Protein AF-A0A8J2TFG5-F1 (afdb_monomer_lite)

Sequence (106 aa):
MHKWARTQTLTGQQLRRDETLNKLEPLLAFFATFVLGSELVRQMIRWDMAVLRESPWYNEILEEGIEIGIQRGIQQSIRQEVLSGIELGLDLKFGDAGLQLMPEIR

Foldseek 3Di:
DDDDDDDDDDDPPVVVPPPVVVVCVVVVVVCVVVVPPPVVVVVVVVPDVPVLVVDPCNVVCVVVVVVVVVVVVVVVVVVVVVLVVQCVVQCVPPNPVSNVCSVVVD

pLDDT: mean 71.92, std 21.56, range [32.28, 97.69]

Radius of gyration: 29.19 Å; chains: 1; bounding box: 52×39×76 Å

Secondary structure (DSSP, 8-state):
-----------TTSGGG-HHHHHHHHHHHHHHHHH-SSSHHHHHHHSSTTHHHHSTTHHHHHHHHHHHHHHHHHHHHHHHHHHHHHHHHHHHHHTHHHHTTHHHH-

Structure (mmCIF, N/CA/C/O backbone):
data_AF-A0A8J2TFG5-F1
#
_entry.id   AF-A0A8J2TFG5-F1
#
loop_
_atom_site.group_PDB
_atom_site.id
_atom_site.type_symbol
_atom_site.label_atom_id
_atom_site.label_alt_id
_atom_site.label_comp_id
_atom_site.label_asym_id
_atom_site.label_entity_id
_atom_site.label_seq_id
_atom_site.pdbx_PDB_ins_code
_atom_site.Cartn_x
_atom_site.Cartn_y
_atom_site.Cartn_z
_atom_site.occupancy
_atom_site.B_iso_or_equiv
_atom_site.auth_seq_id
_atom_site.auth_comp_id
_atom_site.auth_asym_id
_atom_site.auth_atom_id
_atom_site.pdbx_PDB_model_num
ATOM 1 N N . MET A 1 1 ? 10.981 -20.099 47.193 1.00 36.50 1 MET A N 1
ATOM 2 C CA . MET A 1 1 ? 11.228 -19.619 45.816 1.00 36.50 1 MET A CA 1
ATOM 3 C C . MET A 1 1 ? 10.687 -20.642 44.823 1.00 36.50 1 MET A C 1
ATOM 5 O O . MET A 1 1 ? 11.105 -21.788 44.858 1.00 36.50 1 MET A O 1
ATOM 9 N N . HIS A 1 2 ? 9.688 -20.203 44.051 1.00 42.59 2 HIS A N 1
ATOM 10 C CA . HIS A 1 2 ? 9.124 -20.696 42.782 1.00 42.59 2 HIS A CA 1
ATOM 11 C C . HIS A 1 2 ? 9.430 -22.115 42.274 1.00 42.59 2 HIS A C 1
ATOM 13 O O . HIS A 1 2 ? 10.552 -22.357 41.849 1.00 42.59 2 HIS A O 1
ATOM 19 N N . LYS A 1 3 ? 8.375 -22.940 42.113 1.00 39.88 3 LYS A N 1
ATOM 20 C CA . LYS A 1 3 ? 8.015 -23.630 40.847 1.00 39.88 3 LYS A CA 1
ATOM 21 C C . LYS A 1 3 ? 6.513 -23.984 40.831 1.00 39.88 3 LYS A C 1
ATOM 23 O O . LYS A 1 3 ? 6.126 -25.076 41.229 1.00 39.88 3 LYS A O 1
ATOM 28 N N . TRP A 1 4 ? 5.673 -23.068 40.349 1.00 32.28 4 TRP A N 1
ATOM 29 C CA . TRP A 1 4 ? 4.337 -23.386 39.828 1.00 32.28 4 TRP A CA 1
ATOM 30 C C . TRP A 1 4 ? 4.421 -23.335 38.304 1.00 32.28 4 TRP A C 1
ATOM 32 O O . TRP A 1 4 ? 4.709 -22.268 37.778 1.00 32.28 4 TRP A O 1
ATOM 42 N N . ALA A 1 5 ? 4.215 -24.464 37.620 1.00 42.81 5 ALA A N 1
ATOM 43 C CA . ALA A 1 5 ? 3.807 -24.516 36.209 1.00 42.81 5 ALA A CA 1
ATOM 44 C C . ALA A 1 5 ? 3.563 -25.971 35.779 1.00 42.81 5 ALA A C 1
ATOM 46 O O . ALA A 1 5 ? 4.372 -26.576 35.082 1.00 42.81 5 ALA A O 1
ATOM 47 N N . ARG A 1 6 ? 2.439 -26.546 36.209 1.00 47.75 6 ARG A N 1
ATOM 48 C CA . ARG A 1 6 ? 1.748 -27.596 35.451 1.00 47.75 6 ARG A CA 1
ATOM 49 C C . ARG A 1 6 ? 0.257 -27.444 35.704 1.00 47.75 6 ARG A C 1
ATOM 51 O O . ARG A 1 6 ? -0.244 -27.912 36.718 1.00 47.75 6 ARG A O 1
ATOM 58 N N . THR A 1 7 ? -0.439 -26.806 34.776 1.00 46.94 7 THR A N 1
ATOM 59 C CA . THR A 1 7 ? -1.890 -26.931 34.645 1.00 46.94 7 THR A CA 1
ATOM 60 C C . THR A 1 7 ? -2.185 -27.321 33.206 1.00 46.94 7 THR A C 1
ATOM 62 O O . THR A 1 7 ? -1.809 -26.642 32.254 1.00 46.94 7 THR A O 1
ATOM 65 N N . GLN A 1 8 ? -2.754 -28.517 33.089 1.00 50.12 8 GLN A N 1
ATOM 66 C CA . GLN A 1 8 ? -3.201 -29.159 31.863 1.00 50.12 8 GLN A CA 1
ATOM 67 C C . GLN A 1 8 ? -4.245 -28.291 31.154 1.00 50.12 8 GLN A C 1
ATOM 69 O O . GLN A 1 8 ? -5.097 -27.674 31.790 1.00 50.12 8 GLN A O 1
ATOM 74 N N . THR A 1 9 ? -4.191 -28.283 29.828 1.00 44.16 9 THR A N 1
ATOM 75 C CA . THR A 1 9 ? -5.222 -27.746 28.943 1.00 44.16 9 THR A CA 1
ATOM 76 C C . THR A 1 9 ? -6.521 -28.537 29.121 1.00 44.16 9 THR A C 1
ATOM 78 O O . THR A 1 9 ? -6.660 -29.654 28.626 1.00 44.16 9 THR A O 1
ATOM 81 N N . LEU A 1 10 ? -7.488 -27.972 29.847 1.00 42.31 10 LEU A N 1
ATOM 82 C CA . LEU A 1 10 ? -8.832 -28.541 29.960 1.00 42.31 10 LEU A CA 1
ATOM 83 C C . LEU A 1 10 ? -9.620 -28.171 28.697 1.00 42.31 10 LEU A C 1
ATOM 85 O O . LEU A 1 10 ? -9.981 -27.017 28.473 1.00 42.31 10 LEU A O 1
ATOM 89 N N . THR A 1 11 ? -9.820 -29.158 27.828 1.00 43.47 11 THR A N 1
ATOM 90 C CA . THR A 1 11 ? -10.568 -29.043 26.573 1.00 43.47 11 THR A CA 1
ATOM 91 C C . THR A 1 11 ? -12.075 -28.956 26.854 1.00 43.47 11 THR A C 1
ATOM 93 O O . THR A 1 11 ? -12.595 -29.599 27.764 1.00 43.47 11 THR A O 1
ATOM 96 N N . GLY A 1 12 ? -12.800 -28.154 26.062 1.00 54.16 12 GLY A N 1
ATOM 97 C CA . GLY A 1 12 ? -14.207 -27.750 26.263 1.00 54.16 12 GLY A CA 1
ATOM 98 C C . GLY A 1 12 ? -15.282 -28.852 26.288 1.00 54.16 12 GLY A C 1
ATOM 99 O O . GLY A 1 12 ? -16.469 -28.548 26.204 1.00 54.16 12 GLY A O 1
ATOM 100 N N . GLN A 1 13 ? -14.910 -30.127 26.410 1.00 53.75 13 GLN A N 1
ATOM 101 C CA . GLN A 1 13 ? -15.845 -31.245 26.551 1.00 53.75 13 GLN A CA 1
ATOM 102 C C . GLN A 1 13 ? -16.356 -31.423 27.990 1.00 53.75 13 GLN A C 1
ATOM 104 O O . GLN A 1 13 ? -17.446 -31.961 28.175 1.00 53.75 13 GLN A O 1
ATOM 109 N N . GLN A 1 14 ? -15.640 -30.926 29.007 1.00 49.12 14 GLN A N 1
ATOM 110 C CA . GLN A 1 14 ? -16.083 -31.027 30.407 1.00 49.12 14 GLN A CA 1
ATOM 111 C C . GLN A 1 14 ? -17.194 -30.028 30.776 1.00 49.12 14 GLN A C 1
ATOM 113 O O . GLN A 1 14 ? -18.014 -30.354 31.630 1.00 49.12 14 GLN A O 1
ATOM 118 N N . LEU A 1 15 ? -17.310 -28.878 30.092 1.00 48.59 15 LEU A N 1
ATOM 119 C CA . LEU A 1 15 ? -18.406 -27.922 30.338 1.00 48.59 15 LEU A CA 1
ATOM 120 C C . LEU A 1 15 ? -19.784 -28.436 29.878 1.00 48.59 15 LEU A C 1
ATOM 122 O O . LEU A 1 15 ? -20.797 -27.993 30.401 1.00 48.59 15 LEU A O 1
ATOM 126 N N . ARG A 1 16 ? -19.861 -29.393 28.941 1.00 52.00 16 ARG A N 1
ATOM 127 C CA . ARG A 1 16 ? -21.149 -29.954 28.467 1.00 52.00 16 ARG A CA 1
ATOM 128 C C . ARG A 1 16 ? -21.803 -30.938 29.442 1.00 52.00 16 ARG A C 1
ATOM 130 O O . ARG A 1 16 ? -22.892 -31.426 29.158 1.00 52.00 16 ARG A O 1
ATOM 137 N N . ARG A 1 17 ? -21.143 -31.271 30.555 1.00 47.75 17 ARG A N 1
ATOM 138 C CA . ARG A 1 17 ? -21.658 -32.206 31.570 1.00 47.75 17 ARG A CA 1
ATOM 139 C C . ARG A 1 17 ? -22.287 -31.533 32.787 1.00 47.75 17 ARG A C 1
ATOM 141 O O . ARG A 1 17 ? -22.587 -32.221 33.756 1.00 47.75 17 ARG A O 1
ATOM 148 N N . ASP A 1 18 ? -22.504 -30.226 32.739 1.00 52.31 18 ASP A N 1
ATOM 149 C CA . ASP A 1 18 ? -23.192 -29.521 33.811 1.00 52.31 18 ASP A CA 1
ATOM 150 C C . ASP A 1 18 ? -24.703 -29.476 33.513 1.00 52.31 18 ASP A C 1
ATOM 152 O O . ASP A 1 18 ? -25.152 -28.755 32.622 1.00 52.31 18 ASP A O 1
ATOM 156 N N . GLU A 1 19 ? -25.508 -30.269 34.230 1.00 55.25 19 GLU A N 1
ATOM 157 C CA . GLU A 1 19 ? -26.982 -30.283 34.111 1.00 55.25 19 GLU A CA 1
ATOM 158 C C . GLU A 1 19 ? -27.611 -28.893 34.302 1.00 55.25 19 GLU A C 1
ATOM 160 O O . GLU A 1 19 ? -28.733 -28.637 33.856 1.00 55.25 19 GLU A O 1
ATOM 165 N N . THR A 1 20 ? -26.882 -27.983 34.945 1.00 53.84 20 THR A N 1
ATOM 166 C CA . THR A 1 20 ? -27.275 -26.592 35.153 1.00 53.84 20 THR A CA 1
ATOM 167 C C . THR A 1 20 ? -27.311 -25.803 33.838 1.00 53.84 20 THR A C 1
ATOM 169 O O . THR A 1 20 ? -28.199 -24.972 33.660 1.00 53.84 20 THR A O 1
ATOM 172 N N . LEU A 1 21 ? -26.425 -26.103 32.877 1.00 51.16 21 LEU A N 1
ATOM 173 C CA . LEU A 1 21 ? -26.386 -25.447 31.560 1.00 51.16 21 LEU A CA 1
ATOM 174 C C . LEU A 1 21 ? -27.566 -25.859 30.666 1.00 51.16 21 LEU A C 1
ATOM 176 O O . LEU A 1 21 ? -28.171 -25.002 30.027 1.00 51.16 21 LEU A O 1
ATOM 180 N N . ASN A 1 22 ? -27.968 -27.134 30.694 1.00 53.19 22 ASN A N 1
ATOM 181 C CA . ASN A 1 22 ? -29.112 -27.628 29.909 1.00 53.19 22 ASN A CA 1
ATOM 182 C C . ASN A 1 22 ? -30.455 -27.035 30.376 1.00 53.19 22 ASN A C 1
ATOM 184 O O . ASN A 1 22 ? -31.378 -26.872 29.584 1.00 53.19 22 ASN A O 1
ATOM 188 N N . LYS A 1 23 ? -30.580 -26.674 31.660 1.00 57.28 23 LYS A N 1
ATOM 189 C CA . LYS A 1 23 ? -31.787 -26.010 32.195 1.00 57.28 23 LYS A CA 1
ATOM 190 C C . LYS A 1 23 ? -31.874 -24.531 31.811 1.00 57.28 23 LYS A C 1
ATOM 192 O O . LYS A 1 23 ? -32.961 -23.959 31.840 1.00 57.28 23 LYS A O 1
ATOM 197 N N . LEU A 1 24 ? -30.746 -23.919 31.457 1.00 57.09 24 LEU A N 1
ATOM 198 C CA . LEU A 1 24 ? -30.661 -22.516 31.053 1.00 57.09 24 LEU A CA 1
ATOM 199 C C . LEU A 1 24 ? -30.800 -22.328 29.540 1.00 57.09 24 LEU A C 1
ATOM 201 O O . LEU A 1 24 ? -31.043 -21.210 29.102 1.00 57.09 24 LEU A O 1
ATOM 205 N N . GLU A 1 25 ? -30.707 -23.395 28.748 1.00 55.47 25 GLU A N 1
ATOM 206 C CA . GLU A 1 25 ? -30.830 -23.371 27.285 1.00 55.47 25 GLU A CA 1
ATOM 207 C C . GLU A 1 25 ? -32.173 -22.785 26.785 1.00 55.47 25 GLU A C 1
ATOM 209 O O . GLU A 1 25 ? -32.148 -21.910 25.914 1.00 55.47 25 GLU A O 1
ATOM 214 N N . PRO A 1 26 ? -33.343 -23.116 27.378 1.00 63.53 26 PRO A N 1
ATOM 215 C CA . PRO A 1 26 ? -34.614 -22.506 26.981 1.00 63.53 26 PRO A CA 1
ATOM 216 C C . PRO A 1 26 ? -34.708 -21.027 27.379 1.00 63.53 26 PRO A C 1
ATOM 218 O O . PRO A 1 26 ? -35.283 -20.220 26.650 1.00 63.53 26 PRO A O 1
ATOM 221 N N . LEU A 1 27 ? -34.118 -20.659 28.523 1.00 58.72 27 LEU A N 1
ATOM 222 C CA . LEU A 1 27 ? -34.057 -19.274 28.995 1.00 58.72 27 LEU A CA 1
ATOM 223 C C . LEU A 1 27 ? -33.139 -18.434 28.100 1.00 58.72 27 LEU A C 1
ATOM 225 O O . LEU A 1 27 ? -33.515 -17.335 27.712 1.00 58.72 27 LEU A O 1
ATOM 229 N N . LEU A 1 28 ? -31.981 -18.962 27.704 1.00 57.84 28 LEU A N 1
ATOM 230 C CA . LEU A 1 28 ? -31.064 -18.339 26.746 1.00 57.84 28 LEU A CA 1
ATOM 231 C C . LEU A 1 28 ? -31.723 -18.124 25.379 1.00 57.84 28 LEU A C 1
ATOM 233 O O . LEU A 1 28 ? -31.599 -17.039 24.817 1.00 57.84 28 LEU A O 1
ATOM 237 N N . ALA A 1 29 ? -32.469 -19.107 24.870 1.00 57.59 29 ALA A N 1
ATOM 238 C CA . ALA A 1 29 ? -33.221 -18.968 23.621 1.00 57.59 29 ALA A CA 1
ATOM 239 C C . ALA A 1 29 ? -34.346 -17.916 23.727 1.00 57.59 29 ALA A C 1
ATOM 241 O O . ALA A 1 29 ? -34.560 -17.122 22.804 1.00 57.59 29 ALA A O 1
ATOM 242 N N . PHE A 1 30 ? -35.026 -17.854 24.876 1.00 61.66 30 PHE A N 1
ATOM 243 C CA . PHE A 1 30 ? -36.035 -16.836 25.177 1.00 61.66 30 PHE A CA 1
ATOM 244 C C . PHE A 1 30 ? -35.427 -15.424 25.253 1.00 61.66 30 PHE A C 1
ATOM 246 O O . PHE A 1 30 ? -35.939 -14.496 24.625 1.00 61.66 30 PHE A O 1
ATOM 253 N N . PHE A 1 31 ? -34.286 -15.261 25.934 1.00 53.41 31 PHE A N 1
ATOM 254 C CA . PHE A 1 31 ? -33.563 -13.988 25.993 1.00 53.41 31 PHE A CA 1
ATOM 255 C C . PHE A 1 31 ? -32.992 -13.584 24.634 1.00 53.41 31 PHE A C 1
ATOM 257 O O . PHE A 1 31 ? -33.092 -12.415 24.282 1.00 53.41 31 PHE A O 1
ATOM 264 N N . ALA A 1 32 ? -32.478 -14.515 23.827 1.00 57.53 32 ALA A N 1
ATOM 265 C CA . ALA A 1 32 ? -32.022 -14.221 22.467 1.00 57.53 32 ALA A CA 1
ATOM 266 C C . ALA A 1 32 ? -33.161 -13.689 21.579 1.00 57.53 32 ALA A C 1
ATOM 268 O O . ALA A 1 32 ? -32.946 -12.784 20.777 1.00 57.53 32 ALA A O 1
ATOM 269 N N . THR A 1 33 ? -34.386 -14.186 21.776 1.00 60.09 33 THR A N 1
ATOM 270 C CA . THR A 1 33 ? -35.575 -13.704 21.053 1.00 60.09 33 THR A CA 1
ATOM 271 C C . THR A 1 33 ? -35.994 -12.292 21.497 1.00 60.09 33 THR A C 1
ATOM 273 O O . THR A 1 33 ? -36.491 -11.518 20.683 1.00 60.09 33 THR A O 1
ATOM 276 N N . PHE A 1 34 ? -35.771 -11.924 22.766 1.00 52.00 34 PHE A N 1
ATOM 277 C CA . PHE A 1 34 ? -36.192 -10.633 23.333 1.00 52.00 34 PHE A CA 1
ATOM 278 C C . PHE A 1 34 ? -35.113 -9.529 23.279 1.00 52.00 34 PHE A C 1
ATOM 280 O O . PHE A 1 34 ? -35.430 -8.352 23.131 1.00 52.00 34 PHE A O 1
ATOM 287 N N . VAL A 1 35 ? -33.828 -9.884 23.375 1.00 53.44 35 VAL A N 1
ATOM 288 C CA . VAL A 1 35 ? -32.694 -8.950 23.551 1.00 53.44 35 VAL A CA 1
ATOM 289 C C . VAL A 1 35 ? -31.977 -8.601 22.233 1.00 53.44 35 VAL A C 1
ATOM 291 O O . VAL A 1 35 ? -31.122 -7.718 22.201 1.00 53.44 35 VAL A O 1
ATOM 294 N N . LEU A 1 36 ? -32.376 -9.192 21.102 1.00 50.94 36 LEU A N 1
ATOM 295 C CA . LEU A 1 36 ? -31.852 -8.855 19.765 1.00 50.94 36 LEU A CA 1
ATOM 296 C C . LEU A 1 36 ? -32.695 -7.807 19.007 1.00 50.94 36 LEU A C 1
ATOM 298 O O . LEU A 1 36 ? -32.660 -7.720 17.782 1.00 50.94 36 LEU A O 1
ATOM 302 N N . GLY A 1 37 ? -33.441 -6.963 19.721 1.00 55.62 37 GLY A N 1
ATOM 303 C CA . GLY A 1 37 ? -34.252 -5.892 19.138 1.00 55.62 37 GLY A CA 1
ATOM 304 C C . GLY A 1 37 ? -33.456 -4.631 18.796 1.00 55.62 37 GLY A C 1
ATOM 305 O O . GLY A 1 37 ? -33.664 -3.607 19.426 1.00 55.62 37 GLY A O 1
ATOM 306 N N . SER A 1 38 ? -32.560 -4.672 17.804 1.00 59.38 38 SER A N 1
ATOM 307 C CA . SER A 1 38 ? -31.979 -3.517 17.067 1.00 59.38 38 SER A CA 1
ATOM 308 C C . SER A 1 38 ? -31.273 -2.367 17.825 1.00 59.38 38 SER A C 1
ATOM 310 O O . SER A 1 38 ? -30.637 -1.537 17.174 1.00 59.38 38 SER A O 1
ATOM 312 N N . GLU A 1 39 ? -31.313 -2.332 19.159 1.00 53.00 39 GLU A N 1
ATOM 313 C CA . GLU A 1 39 ? -30.708 -1.286 19.990 1.00 53.00 39 GLU A CA 1
ATOM 314 C C . GLU A 1 39 ? -29.475 -1.795 20.739 1.00 53.00 39 GLU A C 1
ATOM 316 O O . GLU A 1 39 ? -28.495 -1.069 20.863 1.00 53.00 39 GLU A O 1
ATOM 321 N N . LEU A 1 40 ? -29.445 -3.080 21.117 1.00 55.50 40 LEU A N 1
ATOM 322 C CA . LEU A 1 40 ? -28.236 -3.712 21.650 1.00 55.50 40 LEU A CA 1
ATOM 323 C C . LEU A 1 40 ? -27.157 -3.868 20.574 1.00 55.50 40 LEU A C 1
ATOM 325 O O . LEU A 1 40 ? -25.994 -3.620 20.850 1.00 55.50 40 LEU A O 1
ATOM 329 N N . VAL A 1 41 ? -27.530 -4.194 19.332 1.00 55.12 41 VAL A N 1
ATOM 330 C CA . VAL A 1 41 ? -26.586 -4.229 18.198 1.00 55.12 41 VAL A CA 1
ATOM 331 C C . VAL A 1 41 ? -26.065 -2.825 17.890 1.00 55.12 41 VAL A C 1
ATOM 333 O O . VAL A 1 41 ? -24.877 -2.644 17.654 1.00 55.12 41 VAL A O 1
ATOM 336 N N . ARG A 1 42 ? -26.929 -1.803 17.962 1.00 53.19 42 ARG A N 1
ATOM 337 C CA . ARG A 1 42 ? -26.523 -0.398 17.811 1.00 53.19 42 ARG A CA 1
ATOM 338 C C . ARG A 1 42 ? -25.597 0.055 18.937 1.00 53.19 42 ARG A C 1
ATOM 340 O O . ARG A 1 42 ? -24.648 0.783 18.674 1.00 53.19 42 ARG A O 1
ATOM 347 N N . GLN A 1 43 ? -25.833 -0.401 20.167 1.00 51.41 43 GLN A N 1
ATOM 348 C CA . GLN A 1 43 ? -24.923 -0.186 21.288 1.00 51.41 43 GLN A CA 1
ATOM 349 C C . GLN A 1 43 ? -23.620 -0.972 21.098 1.00 51.41 43 GLN A C 1
ATOM 351 O O . GLN A 1 43 ? -22.573 -0.368 21.246 1.00 51.41 43 GLN A O 1
ATOM 356 N N . MET A 1 44 ? -23.639 -2.225 20.640 1.00 50.72 44 MET A N 1
ATOM 357 C CA . MET A 1 44 ? -22.434 -3.006 20.317 1.00 50.72 44 MET A CA 1
ATOM 358 C C . MET A 1 44 ? -21.603 -2.413 19.174 1.00 50.72 44 MET A C 1
ATOM 360 O O . MET A 1 44 ? -20.392 -2.525 19.220 1.00 50.72 44 MET A O 1
ATOM 364 N N . ILE A 1 45 ? -22.217 -1.760 18.180 1.00 50.38 45 ILE A N 1
ATOM 365 C CA . ILE A 1 45 ? -21.497 -1.020 17.121 1.00 50.38 45 ILE A CA 1
ATOM 366 C C . ILE A 1 45 ? -20.945 0.322 17.648 1.00 50.38 45 ILE A C 1
ATOM 368 O O . ILE A 1 45 ? -20.005 0.883 17.087 1.00 50.38 45 ILE A O 1
ATOM 372 N N . ARG A 1 46 ? -21.537 0.868 18.720 1.00 51.69 46 ARG A N 1
ATOM 373 C CA . ARG A 1 46 ? -21.130 2.136 19.352 1.00 51.69 46 ARG A CA 1
ATOM 374 C C . ARG A 1 46 ? -20.035 1.956 20.411 1.00 51.69 46 ARG A C 1
ATOM 376 O O . ARG A 1 46 ? -19.337 2.920 20.718 1.00 51.69 46 ARG A O 1
ATOM 383 N N . TRP A 1 47 ? -19.869 0.750 20.944 1.00 48.03 47 TRP A N 1
ATOM 384 C CA . TRP A 1 47 ? -18.578 0.273 21.436 1.00 48.03 47 TRP A CA 1
ATOM 385 C C . TRP A 1 47 ? -17.759 0.068 20.143 1.00 48.03 47 TRP A C 1
ATOM 387 O O . TRP A 1 47 ? -18.172 -0.667 19.264 1.00 48.03 47 TRP A O 1
ATOM 397 N N . ASP A 1 48 ? -16.733 0.844 19.802 1.00 52.84 48 ASP A N 1
ATOM 398 C CA . ASP A 1 48 ? -15.428 0.630 20.413 1.00 52.84 48 ASP A CA 1
ATOM 399 C C . ASP A 1 48 ? -14.382 1.706 20.037 1.00 52.84 48 ASP A C 1
ATOM 401 O O . ASP A 1 48 ? -13.201 1.464 20.187 1.00 52.84 48 ASP A O 1
ATOM 405 N N . MET A 1 49 ? -14.718 2.923 19.576 1.00 50.78 49 MET A N 1
ATOM 406 C CA . MET A 1 49 ? -13.649 3.949 19.411 1.00 50.78 49 MET A CA 1
ATOM 407 C C . MET A 1 49 ? -13.051 4.431 20.750 1.00 50.78 49 MET A C 1
ATOM 409 O O . MET A 1 49 ? -11.973 5.035 20.776 1.00 50.78 49 MET A O 1
ATOM 413 N N . ALA A 1 50 ? -13.762 4.189 21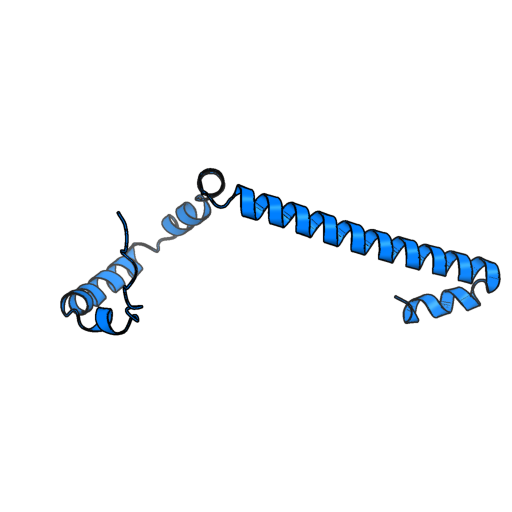.855 1.00 54.19 50 ALA A N 1
ATOM 414 C CA . ALA A 1 50 ? -13.307 4.448 23.221 1.00 54.19 50 ALA A CA 1
ATOM 415 C C . ALA A 1 50 ? -12.722 3.189 23.885 1.00 54.19 50 ALA A C 1
ATOM 417 O O . ALA A 1 50 ? -11.665 3.272 24.498 1.00 54.19 50 ALA A O 1
ATOM 418 N N . VAL A 1 51 ? -13.355 2.024 23.704 1.00 55.06 51 VAL A N 1
ATOM 419 C CA . VAL A 1 51 ? -12.899 0.756 24.300 1.00 55.06 51 VAL A CA 1
ATOM 420 C C . VAL A 1 51 ? -11.653 0.208 23.592 1.00 55.06 51 VAL A C 1
ATOM 422 O O . VAL A 1 51 ? -10.776 -0.301 24.281 1.00 55.06 51 VAL A O 1
ATOM 425 N N . LEU A 1 52 ? -11.464 0.448 22.284 1.00 58.94 52 LEU A N 1
ATOM 426 C CA . LEU A 1 52 ? -10.212 0.131 21.597 1.00 58.94 52 LEU A CA 1
ATOM 427 C C . LEU A 1 52 ? -9.083 0.931 22.241 1.00 58.94 52 LEU A C 1
ATOM 429 O O . LEU A 1 52 ? -8.108 0.346 22.688 1.00 58.94 52 LEU A O 1
ATOM 433 N N . ARG A 1 53 ? -9.255 2.246 22.413 1.00 57.00 53 ARG A N 1
ATOM 434 C CA . ARG A 1 53 ? -8.248 3.125 23.031 1.00 57.00 53 ARG A CA 1
ATOM 435 C C . ARG A 1 53 ? -7.881 2.760 24.470 1.00 57.00 53 ARG A C 1
ATOM 437 O O . ARG A 1 53 ? -6.759 3.034 24.882 1.00 57.00 53 ARG A O 1
ATOM 444 N N . GLU A 1 54 ? -8.811 2.178 25.220 1.00 56.16 54 GLU A N 1
ATOM 445 C CA . GLU A 1 54 ? -8.569 1.674 26.577 1.00 56.16 54 GLU A CA 1
ATOM 446 C C . GLU A 1 54 ? -8.138 0.197 26.599 1.00 56.16 54 GLU A C 1
ATOM 448 O O . GLU A 1 54 ? -7.764 -0.326 27.651 1.00 56.16 54 GLU A O 1
ATOM 453 N N . SER A 1 55 ? -8.154 -0.486 25.449 1.00 63.97 55 SER A N 1
ATOM 454 C CA . SER A 1 55 ? -7.697 -1.864 25.342 1.00 63.97 55 SER A CA 1
ATOM 455 C C . SER A 1 55 ? -6.165 -1.913 25.402 1.00 63.97 55 SER A C 1
ATOM 457 O O . SER A 1 55 ? -5.493 -1.133 24.721 1.00 63.97 55 SER A O 1
ATOM 459 N N . PRO A 1 56 ? -5.583 -2.875 26.135 1.00 63.91 56 PRO A N 1
ATOM 460 C CA . PRO A 1 56 ? -4.134 -3.067 26.179 1.00 63.91 56 PRO A CA 1
ATOM 461 C C . PRO A 1 56 ? -3.479 -3.468 24.846 1.00 63.91 56 PRO A C 1
ATOM 463 O O . PRO A 1 56 ? -2.295 -3.755 24.870 1.00 63.91 56 PRO A O 1
ATOM 466 N N . TRP A 1 57 ? -4.242 -3.588 23.751 1.00 68.88 57 TRP A N 1
ATOM 467 C CA . TRP A 1 57 ? -3.798 -4.109 22.447 1.00 68.88 57 TRP A CA 1
ATOM 468 C C . TRP A 1 57 ? -3.971 -3.098 21.300 1.00 68.88 57 TRP A C 1
ATOM 470 O O . TRP A 1 57 ? -3.682 -3.399 20.142 1.00 68.88 57 TRP A O 1
ATOM 480 N N . TYR A 1 58 ? -4.524 -1.912 21.569 1.00 79.31 58 TYR A N 1
ATOM 481 C CA . TYR A 1 58 ? -4.828 -0.943 20.514 1.00 79.31 58 TYR A CA 1
ATOM 482 C C . TYR A 1 58 ? -3.602 -0.253 19.962 1.00 79.31 58 TYR A C 1
ATOM 484 O O . TYR A 1 58 ? -3.545 -0.003 18.760 1.00 79.31 58 TYR A O 1
ATOM 492 N N . ASN A 1 59 ? -2.635 0.044 20.825 1.00 79.50 59 ASN A N 1
ATOM 493 C CA . ASN A 1 59 ? -1.386 0.636 20.376 1.00 79.50 59 ASN A CA 1
ATOM 494 C C . ASN A 1 59 ? -0.646 -0.357 19.480 1.00 79.50 59 ASN A C 1
ATOM 496 O O . ASN A 1 59 ? -0.188 0.033 18.419 1.00 79.50 59 ASN A O 1
ATOM 500 N N . GLU A 1 60 ? -0.657 -1.641 19.830 1.00 83.00 60 GLU A N 1
ATOM 501 C CA . GLU A 1 60 ? -0.049 -2.724 19.065 1.00 83.00 60 GLU A CA 1
ATOM 502 C C . GLU A 1 60 ? -0.706 -2.873 17.687 1.00 83.00 60 GLU A C 1
ATOM 504 O O . GLU A 1 60 ? -0.021 -2.843 16.671 1.00 83.00 60 GLU A O 1
ATOM 509 N N . ILE A 1 61 ? -2.041 -2.945 17.618 1.00 84.38 61 ILE A N 1
ATOM 510 C CA . ILE A 1 61 ? -2.755 -3.041 16.332 1.00 84.38 61 ILE A CA 1
ATOM 511 C C . ILE A 1 61 ? -2.545 -1.779 15.483 1.00 84.38 61 ILE A C 1
ATOM 513 O O . ILE A 1 61 ? -2.442 -1.863 14.257 1.00 84.38 61 ILE A O 1
ATOM 517 N N . LEU A 1 62 ? -2.507 -0.603 16.113 1.00 87.56 62 LEU A N 1
ATOM 518 C CA . LEU A 1 62 ? -2.271 0.659 15.419 1.00 87.56 62 LEU A CA 1
ATOM 519 C C . LEU A 1 62 ? -0.840 0.735 14.875 1.00 87.56 62 LEU A C 1
ATOM 521 O O . LEU A 1 62 ? -0.659 1.110 13.719 1.00 87.56 62 LEU A O 1
ATOM 525 N N . GLU A 1 63 ? 0.155 0.361 15.676 1.00 88.25 63 GLU A N 1
ATOM 526 C CA . GLU A 1 63 ? 1.565 0.308 15.290 1.00 88.25 63 GLU A CA 1
ATOM 527 C C . GLU A 1 63 ? 1.788 -0.701 14.161 1.00 88.25 63 GLU A C 1
ATOM 529 O O . GLU A 1 63 ? 2.330 -0.329 13.120 1.00 88.25 63 GLU A O 1
ATOM 534 N N . GLU A 1 64 ? 1.276 -1.929 14.296 1.00 92.56 64 GLU A N 1
ATOM 535 C CA . GLU A 1 64 ? 1.329 -2.945 13.240 1.00 92.56 64 GLU A CA 1
ATOM 536 C C . GLU A 1 64 ? 0.620 -2.46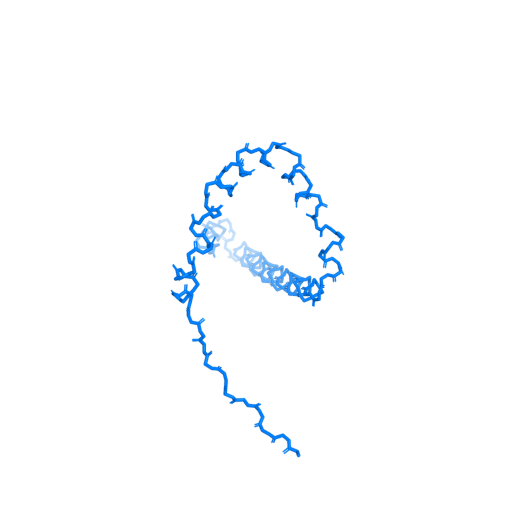5 11.966 1.00 92.56 64 GLU A C 1
ATOM 538 O O . GLU A 1 64 ? 1.124 -2.634 10.855 1.00 92.56 64 GLU A O 1
ATOM 543 N N . GLY A 1 65 ? -0.542 -1.821 12.100 1.00 95.06 65 GLY A N 1
ATOM 544 C CA . GLY A 1 65 ? -1.289 -1.270 10.973 1.00 95.06 65 GLY A CA 1
ATOM 545 C C . GLY A 1 65 ? -0.525 -0.168 10.236 1.00 95.06 65 GLY A C 1
ATOM 546 O O . GLY A 1 65 ? -0.510 -0.149 9.001 1.00 95.06 65 GLY A O 1
ATOM 547 N N . ILE A 1 66 ? 0.136 0.725 10.977 1.00 95.50 66 ILE A N 1
ATOM 548 C CA . ILE A 1 66 ? 1.001 1.772 10.422 1.00 95.50 66 ILE A CA 1
ATOM 549 C C . ILE A 1 66 ? 2.203 1.140 9.721 1.00 95.50 66 ILE A C 1
ATOM 551 O O . ILE A 1 66 ? 2.495 1.506 8.583 1.00 95.50 66 ILE A O 1
ATOM 555 N N . GLU A 1 67 ? 2.870 0.173 10.350 1.00 95.88 67 GLU A N 1
ATOM 556 C CA . GLU A 1 67 ? 4.033 -0.500 9.773 1.00 95.88 67 GLU A CA 1
ATOM 557 C C . GLU A 1 67 ? 3.665 -1.228 8.476 1.00 95.88 67 GLU A C 1
ATOM 559 O O . GLU A 1 67 ? 4.287 -1.002 7.435 1.00 95.88 67 GLU A O 1
ATOM 564 N N . ILE A 1 68 ? 2.592 -2.023 8.488 1.00 96.31 68 ILE A N 1
ATOM 565 C CA . ILE A 1 68 ? 2.080 -2.710 7.297 1.00 96.31 68 ILE A CA 1
ATOM 566 C C . ILE A 1 68 ? 1.700 -1.696 6.211 1.00 96.31 68 ILE A C 1
ATOM 568 O O . ILE A 1 68 ? 1.990 -1.915 5.031 1.00 96.31 68 ILE A O 1
ATOM 572 N N . GLY A 1 69 ? 1.059 -0.587 6.588 1.00 97.12 69 GLY A N 1
ATOM 573 C CA . GLY A 1 69 ? 0.673 0.481 5.670 1.00 97.12 69 GLY A CA 1
ATOM 574 C C . GLY A 1 69 ? 1.876 1.130 4.987 1.00 97.12 69 GLY A C 1
ATOM 575 O O . GLY A 1 69 ? 1.897 1.244 3.760 1.00 97.12 69 GLY A O 1
ATOM 576 N N . ILE A 1 70 ? 2.904 1.486 5.760 1.00 97.69 70 ILE A N 1
ATOM 577 C CA . ILE A 1 70 ? 4.155 2.064 5.256 1.00 97.69 70 ILE A CA 1
ATOM 578 C C . ILE A 1 70 ? 4.866 1.070 4.335 1.00 97.69 70 ILE A C 1
ATOM 580 O O . ILE A 1 70 ? 5.239 1.434 3.221 1.00 97.69 70 ILE A O 1
ATOM 584 N N . GLN A 1 71 ? 5.003 -0.191 4.751 1.00 96.88 71 GLN A N 1
ATOM 585 C CA . GLN A 1 71 ? 5.663 -1.226 3.951 1.00 96.88 71 GLN A CA 1
ATOM 586 C C . GLN A 1 71 ? 4.967 -1.432 2.601 1.00 96.88 71 GLN A C 1
ATOM 588 O O . GLN A 1 71 ? 5.622 -1.458 1.558 1.00 96.88 71 GLN A O 1
ATOM 593 N N . ARG A 1 72 ? 3.631 -1.518 2.592 1.00 96.12 72 ARG A N 1
ATOM 594 C CA . ARG A 1 72 ? 2.854 -1.638 1.348 1.00 96.12 72 ARG A CA 1
ATOM 595 C C . ARG A 1 72 ? 2.986 -0.398 0.469 1.00 96.12 72 ARG A C 1
ATOM 597 O O . ARG A 1 72 ? 3.163 -0.540 -0.739 1.00 96.12 72 ARG A O 1
ATOM 604 N N . GLY A 1 73 ? 2.939 0.792 1.068 1.00 97.00 73 GLY A N 1
ATOM 605 C CA . GLY A 1 73 ? 3.108 2.058 0.357 1.00 97.00 73 GLY A CA 1
ATOM 606 C C . GLY A 1 73 ? 4.470 2.158 -0.330 1.00 97.00 73 GLY A C 1
ATOM 607 O O . GLY A 1 73 ? 4.536 2.456 -1.520 1.00 97.00 73 GLY A O 1
ATOM 608 N N . ILE A 1 74 ? 5.548 1.820 0.384 1.00 97.44 74 ILE A N 1
ATOM 609 C CA . ILE A 1 74 ? 6.911 1.796 -0.161 1.00 97.44 74 ILE A CA 1
ATOM 610 C C . ILE A 1 74 ? 7.019 0.777 -1.300 1.00 97.44 74 ILE A C 1
ATOM 612 O O . ILE A 1 74 ? 7.511 1.117 -2.374 1.00 97.44 74 ILE A O 1
ATOM 616 N N . GLN A 1 75 ? 6.522 -0.450 -1.113 1.00 96.50 75 GLN A N 1
ATOM 617 C CA . GLN A 1 75 ? 6.565 -1.471 -2.166 1.00 96.50 75 GLN A CA 1
ATOM 618 C C . GLN A 1 75 ? 5.798 -1.047 -3.426 1.00 96.50 75 GLN A C 1
ATOM 620 O O . GLN A 1 75 ? 6.282 -1.263 -4.539 1.00 96.50 75 GLN A O 1
ATOM 625 N N . GLN A 1 76 ? 4.623 -0.425 -3.277 1.00 95.75 76 GLN A N 1
ATOM 626 C CA . GLN A 1 76 ? 3.877 0.108 -4.418 1.00 95.75 76 GLN A CA 1
ATOM 627 C C . GLN A 1 76 ? 4.615 1.261 -5.102 1.00 95.75 76 GLN A C 1
ATOM 629 O O . GLN A 1 76 ? 4.675 1.258 -6.331 1.00 95.75 76 GLN A O 1
ATOM 634 N N . SER A 1 77 ? 5.196 2.197 -4.343 1.00 96.88 77 SER A N 1
ATOM 635 C CA . SER A 1 77 ? 5.967 3.318 -4.905 1.00 96.88 77 SER A CA 1
ATOM 636 C C . SER A 1 77 ? 7.155 2.815 -5.713 1.00 96.88 77 SER A C 1
ATOM 638 O O . SER A 1 77 ? 7.289 3.159 -6.881 1.00 96.88 77 SER A O 1
ATOM 640 N N . ILE A 1 78 ? 7.954 1.906 -5.143 1.00 97.38 78 ILE A N 1
ATOM 641 C CA . ILE A 1 78 ? 9.119 1.325 -5.822 1.00 97.38 78 ILE A CA 1
ATOM 642 C C . ILE A 1 78 ? 8.691 0.618 -7.110 1.00 97.38 78 ILE A 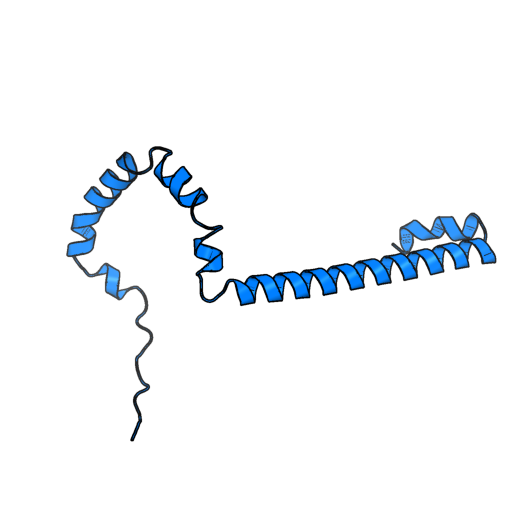C 1
ATOM 644 O O . ILE A 1 78 ? 9.318 0.803 -8.150 1.00 97.38 78 ILE A O 1
ATOM 648 N N . ARG A 1 79 ? 7.607 -0.170 -7.082 1.00 96.25 79 ARG A N 1
ATOM 649 C CA . ARG A 1 79 ? 7.108 -0.829 -8.299 1.00 96.25 79 ARG A CA 1
ATOM 650 C C . ARG A 1 79 ? 6.703 0.190 -9.364 1.00 96.25 79 ARG A C 1
ATOM 652 O O . ARG A 1 79 ? 7.034 -0.007 -10.528 1.00 96.25 79 ARG A O 1
ATOM 659 N N . GLN A 1 80 ? 6.003 1.258 -8.985 1.00 96.38 80 GLN A N 1
ATOM 660 C CA . GLN A 1 80 ? 5.590 2.310 -9.918 1.00 96.38 80 GLN A CA 1
ATOM 661 C C . GLN A 1 80 ? 6.789 3.075 -10.488 1.00 96.38 80 GLN A C 1
ATOM 663 O O . GLN A 1 80 ? 6.836 3.315 -11.690 1.00 96.38 80 GLN A O 1
ATOM 668 N N . GLU A 1 81 ? 7.778 3.404 -9.658 1.00 97.69 81 GLU A N 1
ATOM 669 C CA . GLU A 1 81 ? 9.011 4.074 -10.079 1.00 97.69 81 GLU A CA 1
ATOM 670 C C . GLU A 1 81 ? 9.817 3.215 -11.056 1.00 97.69 81 GLU A C 1
ATOM 672 O O . GLU A 1 81 ? 10.259 3.706 -12.093 1.00 97.69 81 GLU A O 1
ATOM 677 N N . VAL A 1 82 ? 9.959 1.917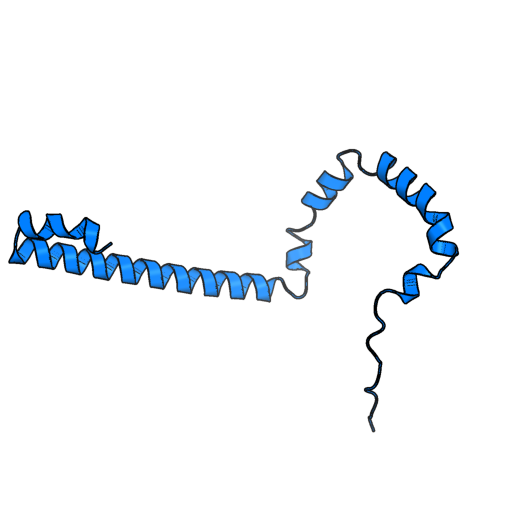 -10.771 1.00 97.19 82 VAL A N 1
ATOM 678 C CA . VAL A 1 82 ? 10.641 0.975 -11.668 1.00 97.19 82 VAL A CA 1
ATOM 679 C C . VAL A 1 82 ? 9.903 0.862 -13.000 1.00 97.19 82 VAL A C 1
ATOM 681 O O . VAL A 1 82 ? 10.539 0.942 -14.049 1.00 97.19 82 VAL A O 1
ATOM 684 N N . LEU A 1 83 ? 8.574 0.720 -12.982 1.00 97.25 83 LEU A N 1
ATOM 685 C CA . LEU A 1 83 ? 7.773 0.656 -14.207 1.00 97.25 83 LEU A CA 1
ATOM 686 C C . LEU A 1 83 ? 7.879 1.946 -15.028 1.00 97.25 83 LEU A C 1
ATOM 688 O O . LEU A 1 83 ? 8.065 1.868 -16.236 1.00 97.25 83 LEU A O 1
ATOM 692 N N . SER A 1 84 ? 7.841 3.111 -14.378 1.00 97.06 84 SER A N 1
ATOM 693 C CA . SER A 1 84 ? 8.014 4.416 -15.028 1.00 97.06 84 SER A CA 1
ATOM 694 C C . SER A 1 84 ? 9.410 4.572 -15.647 1.00 97.06 84 SER A C 1
ATOM 696 O O . SER A 1 84 ? 9.555 5.031 -16.779 1.00 97.06 84 SER A O 1
ATOM 698 N N . GLY A 1 85 ? 10.456 4.108 -14.955 1.00 97.38 85 GLY A N 1
ATOM 699 C CA . GLY A 1 85 ? 11.816 4.084 -15.495 1.00 97.38 85 GLY A CA 1
ATOM 700 C C . GLY A 1 85 ? 11.965 3.155 -16.704 1.00 97.38 85 GLY A C 1
ATOM 701 O O . GLY A 1 85 ? 12.659 3.499 -17.662 1.00 97.38 85 GLY A O 1
ATOM 702 N N . ILE A 1 86 ? 11.300 1.996 -16.683 1.00 97.31 86 ILE A N 1
ATOM 703 C CA . ILE A 1 86 ? 11.248 1.074 -17.825 1.00 97.31 86 ILE A CA 1
ATOM 704 C C . ILE A 1 86 ? 10.505 1.720 -18.994 1.00 97.31 86 ILE A C 1
ATOM 706 O O . ILE A 1 86 ? 11.022 1.697 -20.107 1.00 97.31 86 ILE A O 1
ATOM 710 N N . GLU A 1 87 ? 9.345 2.328 -18.748 1.00 97.44 87 GLU A N 1
ATOM 711 C CA . GLU A 1 87 ? 8.547 3.026 -19.760 1.00 97.44 87 GLU A CA 1
ATOM 712 C C . GLU A 1 87 ? 9.368 4.110 -20.463 1.00 97.44 87 GLU A C 1
ATOM 714 O O . GLU A 1 87 ? 9.500 4.088 -21.686 1.00 97.44 87 GLU A O 1
ATOM 719 N N . LEU A 1 88 ? 10.021 4.984 -19.690 1.00 97.31 88 LEU A N 1
ATOM 720 C CA . LEU A 1 88 ? 10.902 6.023 -20.220 1.00 97.31 88 LEU A CA 1
ATOM 721 C C . LEU A 1 88 ? 12.086 5.429 -20.997 1.00 97.31 88 LEU A C 1
ATOM 723 O O . LEU A 1 88 ? 12.454 5.925 -22.059 1.00 97.31 88 LEU A O 1
ATOM 727 N N . GLY A 1 89 ? 12.704 4.365 -20.481 1.00 97.12 89 GLY A N 1
ATOM 728 C CA . GLY A 1 89 ? 13.815 3.696 -21.154 1.00 97.12 89 GLY A CA 1
ATOM 729 C C . GLY A 1 89 ? 13.408 3.062 -22.487 1.00 97.12 89 GLY A C 1
ATOM 730 O O . GLY A 1 89 ? 14.185 3.103 -23.445 1.00 97.12 89 GLY A O 1
ATOM 731 N N . LEU A 1 90 ? 12.202 2.494 -22.553 1.00 97.31 90 LEU A N 1
ATOM 732 C CA . LEU A 1 90 ? 11.629 1.914 -23.763 1.00 97.31 90 LEU A CA 1
ATOM 733 C C . LEU A 1 90 ? 11.268 2.995 -24.778 1.00 97.31 90 LEU A C 1
ATOM 735 O O . LEU A 1 90 ? 11.628 2.849 -25.944 1.00 97.31 90 LEU A O 1
ATOM 739 N N . ASP A 1 91 ? 10.654 4.089 -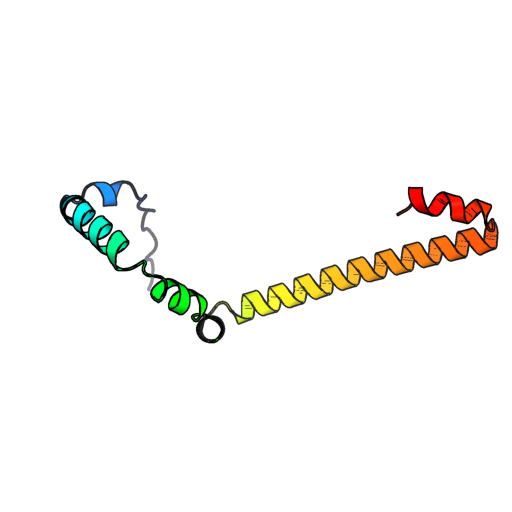24.336 1.00 97.50 91 ASP A N 1
ATOM 740 C CA . ASP A 1 91 ? 10.330 5.232 -25.188 1.00 97.50 91 ASP A CA 1
ATOM 741 C C . ASP A 1 91 ? 11.598 5.855 -25.796 1.00 97.50 91 ASP A C 1
ATOM 743 O O . ASP A 1 91 ? 11.739 5.970 -27.012 1.00 97.50 91 ASP A O 1
ATOM 747 N N . LEU A 1 92 ? 12.616 6.129 -24.974 1.00 97.56 92 LEU A N 1
ATOM 748 C CA . LEU A 1 92 ? 13.866 6.734 -25.446 1.00 97.56 92 LEU A CA 1
ATOM 749 C C . LEU A 1 92 ? 14.654 5.846 -26.423 1.00 97.56 92 LEU A C 1
ATOM 751 O O . LEU A 1 92 ? 15.356 6.366 -27.291 1.00 97.56 92 LEU A O 1
ATOM 755 N N . LYS A 1 93 ? 14.608 4.516 -26.263 1.00 97.31 93 LYS A N 1
ATOM 756 C CA . LYS A 1 93 ? 15.393 3.579 -27.090 1.00 97.31 93 LYS A CA 1
ATOM 757 C C . LYS A 1 93 ? 14.637 3.047 -28.302 1.00 97.31 93 LYS A C 1
ATOM 759 O O . LYS A 1 93 ? 15.274 2.736 -29.308 1.00 97.31 93 LYS A O 1
ATOM 764 N N . PHE A 1 94 ? 13.324 2.890 -28.190 1.00 96.38 94 PHE A N 1
ATOM 765 C CA . PHE A 1 94 ? 12.503 2.155 -29.152 1.00 96.38 94 PHE A CA 1
ATOM 766 C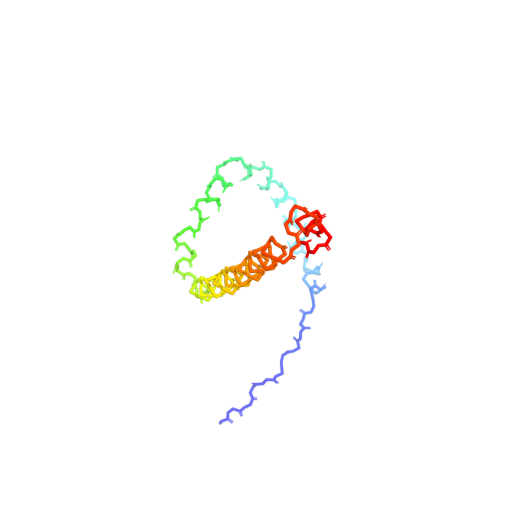 C . PHE A 1 94 ? 11.215 2.899 -29.545 1.00 96.38 94 PHE A C 1
ATOM 768 O O . PHE A 1 94 ? 10.488 2.408 -30.410 1.00 96.38 94 PHE A O 1
ATOM 775 N N . GLY A 1 95 ? 10.937 4.067 -28.953 1.00 93.56 95 GLY A N 1
ATOM 776 C CA . GLY A 1 95 ? 9.737 4.867 -29.202 1.00 93.56 95 GLY A CA 1
ATOM 777 C C . GLY A 1 95 ? 8.447 4.086 -28.953 1.00 93.56 95 GLY A C 1
ATOM 778 O O . GLY A 1 95 ? 8.394 3.178 -28.119 1.00 93.56 95 GLY A O 1
ATOM 779 N N . ASP A 1 96 ? 7.426 4.372 -29.760 1.00 94.38 96 ASP A N 1
ATOM 780 C CA . ASP A 1 96 ? 6.103 3.739 -29.678 1.00 94.38 96 ASP A CA 1
ATOM 781 C C . ASP A 1 96 ? 6.149 2.201 -29.717 1.00 94.38 96 ASP A C 1
ATOM 783 O O . ASP A 1 96 ? 5.332 1.535 -29.079 1.00 94.38 96 ASP A O 1
ATOM 787 N N . ALA A 1 97 ? 7.112 1.613 -30.438 1.00 94.12 97 ALA A N 1
ATOM 788 C CA . ALA A 1 97 ? 7.269 0.160 -30.515 1.00 94.12 97 ALA A CA 1
ATOM 789 C C . ALA A 1 97 ? 7.718 -0.450 -29.176 1.00 94.12 97 ALA A C 1
ATOM 791 O O . ALA A 1 97 ? 7.321 -1.567 -28.847 1.00 94.12 97 ALA A O 1
ATOM 792 N N . GLY A 1 98 ? 8.514 0.279 -28.389 1.00 93.00 98 GLY A N 1
ATOM 793 C CA . GLY A 1 98 ? 8.898 -0.128 -27.037 1.00 93.00 98 GLY A CA 1
ATOM 794 C C . GLY A 1 98 ? 7.724 -0.069 -26.063 1.00 93.00 98 GLY A C 1
ATOM 795 O O . GLY A 1 98 ? 7.522 -0.998 -25.285 1.00 93.00 98 GLY A O 1
ATOM 796 N N . LEU A 1 99 ? 6.906 0.983 -26.146 1.00 94.88 99 LEU A N 1
ATOM 797 C CA . LEU A 1 99 ? 5.754 1.184 -25.261 1.00 94.88 99 LEU A CA 1
ATOM 798 C C . LEU A 1 99 ? 4.677 0.096 -25.406 1.00 94.88 99 LEU A C 1
ATOM 800 O O . LEU A 1 99 ? 3.995 -0.229 -24.433 1.00 94.88 99 LEU A O 1
ATOM 804 N N . GLN A 1 100 ? 4.564 -0.540 -26.578 1.00 95.81 100 GLN A N 1
ATOM 805 C CA . GLN A 1 100 ? 3.654 -1.675 -26.792 1.00 95.81 100 GLN A CA 1
ATOM 806 C C . GLN A 1 100 ? 3.958 -2.891 -25.902 1.00 95.81 100 GLN A C 1
ATOM 808 O O . GLN A 1 100 ? 3.084 -3.737 -25.726 1.00 95.81 100 GLN A O 1
ATOM 813 N N . LEU A 1 101 ? 5.158 -2.976 -25.314 1.00 93.69 101 LEU A N 1
ATOM 814 C CA . LEU A 1 101 ? 5.556 -4.063 -24.412 1.00 93.69 101 LEU A CA 1
ATOM 815 C C . LEU A 1 101 ? 5.136 -3.830 -22.951 1.00 93.69 101 LEU A C 1
ATOM 817 O O . LEU A 1 101 ? 5.163 -4.766 -22.155 1.00 93.69 101 LEU A O 1
ATOM 821 N N . MET A 1 102 ? 4.709 -2.617 -22.580 1.00 93.81 102 MET A N 1
ATOM 822 C CA . MET A 1 102 ? 4.312 -2.280 -21.203 1.00 93.81 102 MET A CA 1
ATOM 823 C C . MET A 1 102 ? 3.216 -3.185 -20.601 1.00 93.81 102 MET A C 1
ATOM 825 O O . MET A 1 102 ? 3.311 -3.506 -19.413 1.00 93.81 102 MET A O 1
ATOM 829 N N . PRO A 1 103 ? 2.192 -3.642 -21.354 1.00 95.38 103 PRO A N 1
ATOM 830 C CA . PRO A 1 103 ? 1.177 -4.557 -20.829 1.00 95.38 103 PRO A CA 1
ATOM 831 C C . PRO A 1 103 ? 1.717 -5.922 -20.384 1.00 95.38 103 PRO A C 1
ATOM 833 O O . PRO A 1 103 ? 1.116 -6.523 -19.500 1.00 95.38 103 PRO A O 1
ATOM 836 N N . GLU A 1 104 ? 2.831 -6.386 -20.959 1.00 94.31 104 GLU A N 1
ATOM 837 C CA . GLU A 1 104 ? 3.466 -7.670 -20.617 1.00 94.31 104 GLU A CA 1
ATOM 838 C C . GLU A 1 104 ? 4.388 -7.562 -19.387 1.00 94.31 104 GLU A C 1
ATOM 840 O O . GLU A 1 104 ? 4.728 -8.566 -18.766 1.00 94.31 104 GLU A O 1
ATOM 845 N N . ILE A 1 105 ? 4.809 -6.343 -19.028 1.00 90.38 105 ILE A N 1
ATOM 846 C CA . ILE A 1 105 ? 5.755 -6.071 -17.930 1.00 90.38 105 ILE A CA 1
ATOM 847 C C . ILE A 1 105 ? 5.027 -5.776 -16.602 1.00 90.38 105 ILE A C 1
ATOM 849 O O . ILE A 1 105 ? 5.600 -5.960 -15.526 1.00 90.38 105 ILE A O 1
ATOM 853 N N . ARG A 1 106 ? 3.781 -5.291 -16.665 1.00 87.81 106 ARG A N 1
ATOM 854 C CA . ARG A 1 106 ? 3.042 -4.742 -15.515 1.00 87.81 106 ARG A CA 1
ATOM 855 C C . ARG A 1 106 ? 2.369 -5.778 -14.615 1.00 87.81 106 ARG A C 1
ATOM 857 O O . ARG A 1 106 ? 1.721 -6.715 -15.121 1.00 87.81 106 ARG A O 1
#